Protein AF-A0A958F8Y8-F1 (afdb_monomer_lite)

Foldseek 3Di:
DDDDDPVCLLVVQVVVVVVCVVCVVVVHDDADAAFFALVSHDPVCPVVCDVRSLCYQQHDFFPFDQDPVQWTDSDDLCVPQDTHHDDPPDDPVVVRVVVCVSCVVQQQAALDPCRPVDPCSVVSSHSRGDSSSSVVVVVPDDDDDPPPPDDDDDDD

Structure (mmCIF, N/CA/C/O backbone):
data_AF-A0A958F8Y8-F1
#
_entry.id   AF-A0A958F8Y8-F1
#
loop_
_atom_site.group_PDB
_atom_site.id
_atom_site.type_symbol
_atom_site.label_atom_id
_atom_site.label_alt_id
_atom_site.label_comp_id
_atom_site.label_asym_id
_atom_site.label_entity_id
_atom_site.label_seq_id
_atom_site.pdbx_PDB_ins_code
_atom_site.Cartn_x
_atom_site.Cartn_y
_atom_site.Cartn_z
_atom_site.occupancy
_atom_site.B_iso_or_equiv
_atom_site.auth_seq_id
_atom_site.auth_comp_id
_atom_site.auth_asym_id
_atom_site.auth_atom_id
_atom_site.pdbx_PDB_model_num
ATOM 1 N N . ASN A 1 1 ? -9.339 -15.096 3.221 1.00 60.09 1 ASN A N 1
ATOM 2 C CA . ASN A 1 1 ? -8.669 -14.327 2.153 1.00 60.09 1 ASN A CA 1
ATOM 3 C C . ASN A 1 1 ? -7.467 -15.074 1.639 1.00 60.09 1 ASN A C 1
ATOM 5 O O . ASN A 1 1 ? -6.520 -15.266 2.391 1.00 60.09 1 ASN A O 1
ATOM 9 N N . VAL A 1 2 ? -7.531 -15.510 0.382 1.00 77.31 2 VAL A N 1
ATOM 10 C CA . VAL A 1 2 ? -6.348 -15.934 -0.373 1.00 77.31 2 VAL A CA 1
ATOM 11 C C . VAL A 1 2 ? -5.771 -14.670 -1.000 1.00 77.31 2 VAL A C 1
ATOM 13 O O . VAL A 1 2 ? -6.504 -13.918 -1.634 1.00 77.31 2 VAL A O 1
ATOM 16 N N . PHE A 1 3 ? -4.493 -14.398 -0.769 1.00 85.62 3 PHE A N 1
ATOM 17 C CA . PHE A 1 3 ? -3.817 -13.202 -1.267 1.00 85.62 3 PHE A CA 1
ATOM 18 C C . PHE A 1 3 ? -2.424 -13.554 -1.784 1.00 85.62 3 PHE A C 1
ATOM 20 O O . PHE A 1 3 ? -1.812 -14.537 -1.358 1.00 85.62 3 PHE A O 1
ATOM 27 N N . LEU A 1 4 ? -1.911 -12.731 -2.696 1.00 90.12 4 LEU A N 1
ATOM 28 C CA . LEU A 1 4 ? -0.574 -12.894 -3.250 1.00 90.12 4 LEU A CA 1
ATOM 29 C C . LEU A 1 4 ? 0.483 -12.583 -2.186 1.00 90.12 4 LEU A C 1
ATOM 31 O O . LEU A 1 4 ? 0.568 -11.463 -1.693 1.00 90.12 4 LEU A O 1
ATOM 35 N N . HIS A 1 5 ? 1.324 -13.558 -1.847 1.00 91.88 5 HIS A N 1
ATOM 36 C CA . HIS A 1 5 ? 2.416 -13.324 -0.905 1.00 91.88 5 HIS A CA 1
ATOM 37 C C . HIS A 1 5 ? 3.462 -12.345 -1.493 1.00 91.88 5 HIS A C 1
ATOM 39 O O . HIS A 1 5 ? 3.867 -12.541 -2.643 1.00 91.88 5 HIS A O 1
ATOM 45 N N . PRO A 1 6 ? 4.012 -11.383 -0.715 1.00 93.25 6 PRO A N 1
ATOM 46 C CA . PRO A 1 6 ? 4.979 -10.381 -1.191 1.00 93.25 6 PRO A CA 1
ATOM 47 C C . PRO A 1 6 ? 6.224 -10.932 -1.894 1.00 93.25 6 PRO A C 1
ATOM 49 O O . PRO A 1 6 ? 6.847 -10.240 -2.695 1.00 93.25 6 PRO A O 1
ATOM 52 N N . LYS A 1 7 ? 6.584 -12.192 -1.621 1.00 93.94 7 LYS A N 1
ATOM 53 C CA . LYS A 1 7 ? 7.697 -12.896 -2.287 1.00 93.94 7 LYS A CA 1
ATOM 54 C C . LYS A 1 7 ? 7.501 -13.053 -3.800 1.00 93.94 7 LYS A C 1
ATOM 56 O O . LYS A 1 7 ? 8.480 -13.183 -4.520 1.00 93.94 7 LYS A O 1
ATOM 61 N N . PHE A 1 8 ? 6.255 -13.028 -4.269 1.00 96.06 8 PHE A N 1
ATOM 62 C CA . PHE A 1 8 ? 5.906 -13.176 -5.681 1.00 96.06 8 PHE A CA 1
ATOM 63 C C . PHE A 1 8 ? 5.707 -11.835 -6.396 1.00 96.06 8 PHE A C 1
ATOM 65 O O . PHE A 1 8 ? 5.438 -11.819 -7.591 1.00 96.06 8 PHE A O 1
ATOM 72 N N . TYR A 1 9 ? 5.840 -10.701 -5.700 1.00 95.69 9 TYR A N 1
ATOM 73 C CA . TYR A 1 9 ? 5.552 -9.388 -6.285 1.00 95.69 9 TYR A CA 1
ATOM 74 C C . TYR A 1 9 ? 6.425 -9.080 -7.501 1.00 95.69 9 TYR A C 1
ATOM 76 O O . TYR A 1 9 ? 5.905 -8.556 -8.474 1.00 95.69 9 TYR A O 1
ATOM 84 N N . LYS A 1 10 ? 7.709 -9.462 -7.490 1.00 95.50 10 LYS A N 1
ATOM 85 C CA . LYS A 1 10 ? 8.600 -9.275 -8.648 1.00 95.50 10 LYS A CA 1
ATOM 86 C C . LYS A 1 10 ? 8.153 -10.069 -9.876 1.00 95.50 10 LYS A C 1
ATOM 88 O O . LYS A 1 10 ? 8.126 -9.538 -10.979 1.00 95.50 10 LYS A O 1
ATOM 93 N N . GLU A 1 11 ? 7.769 -11.330 -9.683 1.00 97.12 11 GLU A N 1
ATOM 94 C CA . GLU A 1 11 ? 7.243 -12.170 -10.767 1.00 97.12 11 GLU A CA 1
ATOM 95 C C . GLU A 1 11 ? 5.943 -11.583 -11.330 1.00 97.12 11 GLU A C 1
ATOM 97 O O . GLU A 1 11 ? 5.734 -11.533 -12.540 1.00 97.12 11 GLU A O 1
ATOM 102 N N . ILE A 1 12 ? 5.076 -11.097 -10.444 1.00 96.12 12 ILE A N 1
ATOM 103 C CA . ILE A 1 12 ? 3.801 -10.498 -10.827 1.00 96.12 12 ILE A CA 1
ATOM 104 C C . ILE A 1 12 ? 3.998 -9.134 -11.489 1.00 96.12 12 ILE A C 1
ATOM 106 O O . ILE A 1 12 ? 3.291 -8.844 -12.445 1.00 96.12 12 ILE A O 1
ATOM 110 N N . GLY A 1 13 ? 4.991 -8.343 -11.079 1.00 95.56 13 GLY A N 1
ATOM 111 C CA . GLY A 1 13 ? 5.377 -7.107 -11.759 1.00 95.56 13 GLY A CA 1
ATOM 112 C C . GLY A 1 13 ? 5.713 -7.343 -13.232 1.00 95.56 13 GLY A C 1
ATOM 113 O O . GLY A 1 13 ? 5.217 -6.619 -14.086 1.00 95.56 13 GLY A O 1
ATOM 114 N N . LEU A 1 14 ? 6.452 -8.411 -13.555 1.00 96.75 14 LEU A N 1
ATOM 115 C CA . LEU A 1 14 ? 6.736 -8.788 -14.948 1.00 96.75 14 LEU A CA 1
ATOM 116 C C . LEU A 1 14 ? 5.466 -9.165 -15.725 1.00 96.75 14 LEU A C 1
ATOM 118 O O . LEU A 1 14 ? 5.299 -8.762 -16.872 1.00 96.75 14 LEU A O 1
ATOM 122 N N . LYS A 1 15 ? 4.545 -9.905 -15.097 1.00 97.19 15 LYS A N 1
ATOM 123 C CA . LYS A 1 15 ? 3.255 -10.266 -15.711 1.00 97.19 15 LYS A CA 1
ATOM 124 C C . LYS A 1 15 ? 2.349 -9.049 -15.919 1.00 97.19 15 LYS A C 1
ATOM 126 O O . LYS A 1 15 ? 1.620 -8.997 -16.902 1.00 97.19 15 LYS A O 1
ATOM 131 N N . ILE A 1 16 ? 2.401 -8.072 -15.015 1.00 95.88 16 ILE A N 1
ATOM 132 C CA . ILE A 1 16 ? 1.683 -6.800 -15.155 1.00 95.88 16 ILE A CA 1
ATOM 133 C C . ILE A 1 16 ? 2.253 -5.989 -16.321 1.00 95.88 16 ILE A C 1
ATOM 135 O O . ILE A 1 16 ? 1.476 -5.382 -17.045 1.00 95.88 16 ILE A O 1
ATOM 139 N N . LEU A 1 17 ? 3.571 -6.000 -16.543 1.00 95.50 17 LEU A N 1
ATOM 140 C CA . LEU A 1 17 ? 4.174 -5.337 -17.706 1.00 95.50 17 LEU A CA 1
ATOM 141 C C . LEU A 1 17 ? 3.742 -5.981 -19.028 1.00 95.50 17 LEU A C 1
ATOM 143 O O . LEU A 1 17 ? 3.337 -5.277 -19.944 1.00 95.50 17 LEU A O 1
ATOM 147 N N . ASP A 1 18 ? 3.727 -7.313 -19.105 1.00 96.50 18 ASP A N 1
ATOM 148 C CA . ASP A 1 18 ? 3.182 -8.017 -20.275 1.00 96.50 18 ASP A CA 1
ATOM 149 C C . ASP A 1 18 ? 1.694 -7.678 -20.503 1.00 96.50 18 ASP A C 1
ATOM 151 O O . ASP A 1 18 ? 1.261 -7.445 -21.634 1.00 96.50 18 ASP A O 1
ATOM 155 N N . LEU A 1 19 ? 0.906 -7.578 -19.426 1.00 96.50 19 LEU A N 1
ATOM 156 C CA . LEU A 1 19 ? -0.479 -7.115 -19.509 1.00 96.50 19 LEU A CA 1
ATOM 157 C C . LEU A 1 19 ? -0.572 -5.663 -19.996 1.00 96.50 19 LEU A C 1
ATOM 159 O O . LEU A 1 19 ? -1.433 -5.364 -20.817 1.00 96.50 19 LEU A O 1
ATOM 163 N N . LEU A 1 20 ? 0.303 -4.775 -19.522 1.00 95.06 20 LEU A N 1
ATOM 164 C CA . LEU A 1 20 ? 0.353 -3.373 -19.931 1.00 95.06 20 LEU A CA 1
ATOM 165 C C . LEU A 1 20 ? 0.624 -3.238 -21.432 1.00 95.06 20 LEU A C 1
ATOM 167 O O . LEU A 1 20 ? -0.066 -2.473 -22.103 1.00 95.06 20 LEU A O 1
ATOM 171 N N . HIS A 1 21 ? 1.563 -4.017 -21.978 1.00 94.94 21 HIS A N 1
ATOM 172 C CA . HIS A 1 21 ? 1.839 -4.046 -23.421 1.00 94.94 21 HIS A CA 1
ATOM 173 C C . HIS A 1 21 ? 0.613 -4.475 -24.223 1.00 94.94 21 HIS A C 1
ATOM 175 O O . HIS A 1 21 ? 0.251 -3.828 -25.206 1.00 94.94 21 HIS A O 1
ATOM 181 N N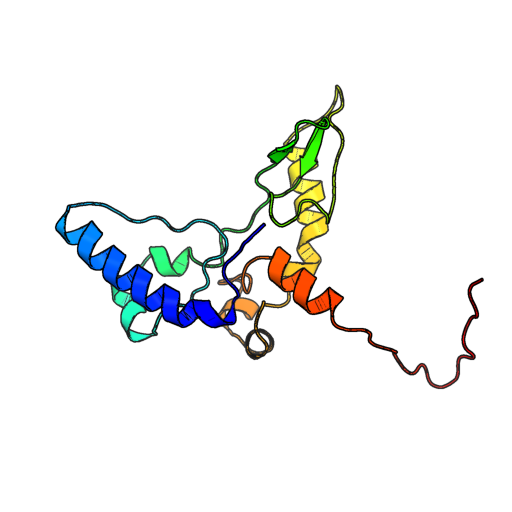 . LYS A 1 22 ? -0.060 -5.540 -23.778 1.00 97.62 22 LYS A N 1
ATOM 182 C CA . LYS A 1 22 ? -1.278 -6.051 -24.421 1.00 97.62 22 LYS A CA 1
ATOM 183 C C . LYS A 1 22 ? -2.435 -5.059 -24.339 1.00 97.62 22 LYS A C 1
ATOM 185 O O . LYS A 1 22 ? -3.145 -4.888 -25.322 1.00 97.62 22 LYS A O 1
ATOM 190 N N . ALA A 1 23 ? -2.612 -4.403 -23.195 1.00 96.69 23 ALA A N 1
ATOM 191 C CA . ALA A 1 23 ? -3.656 -3.407 -22.985 1.00 96.69 23 ALA A CA 1
ATOM 192 C C . ALA A 1 23 ? -3.444 -2.187 -23.894 1.00 96.69 23 ALA A C 1
ATOM 194 O O . ALA A 1 23 ? -4.359 -1.791 -24.609 1.00 96.69 23 ALA A O 1
ATOM 195 N N . ARG A 1 24 ? -2.213 -1.668 -23.970 1.00 94.56 24 ARG A N 1
ATOM 196 C CA . ARG A 1 24 ? -1.865 -0.538 -24.847 1.00 94.56 24 ARG A CA 1
ATOM 197 C C . ARG A 1 24 ? -2.069 -0.840 -26.327 1.00 94.56 24 ARG A C 1
ATOM 199 O O . ARG A 1 24 ? -2.555 0.017 -27.054 1.00 94.56 24 ARG A O 1
ATOM 206 N N . ALA A 1 25 ? -1.762 -2.060 -26.773 1.00 97.06 25 ALA A N 1
ATOM 207 C CA . ALA A 1 25 ? -2.036 -2.489 -28.148 1.00 97.06 25 ALA A CA 1
ATOM 208 C C . ALA A 1 25 ? -3.539 -2.489 -28.499 1.00 97.06 25 ALA A C 1
ATOM 210 O O . ALA A 1 25 ? -3.896 -2.532 -29.675 1.00 97.06 25 ALA A O 1
ATOM 211 N N . LEU A 1 26 ? -4.406 -2.448 -27.485 1.00 97.88 26 LEU A N 1
ATOM 212 C CA . LEU A 1 26 ? -5.861 -2.401 -27.594 1.00 97.88 26 LEU A CA 1
ATOM 213 C C . LEU A 1 26 ? -6.447 -1.039 -27.186 1.00 97.88 26 LEU A C 1
ATOM 215 O O . LEU A 1 26 ? -7.662 -0.947 -27.038 1.00 97.88 26 LEU A O 1
ATOM 219 N N . ASP A 1 27 ? -5.611 -0.013 -26.996 1.00 96.94 27 ASP A N 1
ATOM 220 C CA . ASP A 1 27 ? -6.023 1.316 -26.514 1.00 96.94 27 ASP A CA 1
ATOM 221 C C . ASP A 1 27 ? -6.730 1.272 -25.139 1.00 96.94 27 ASP A C 1
ATOM 223 O O . ASP A 1 27 ? -7.680 2.000 -24.860 1.00 96.94 27 ASP A O 1
ATOM 227 N N . ILE A 1 28 ? -6.280 0.361 -24.267 1.00 95.81 28 ILE A N 1
ATOM 228 C CA . ILE A 1 28 ? -6.765 0.204 -22.891 1.00 95.81 28 ILE A CA 1
ATOM 229 C C . ILE A 1 28 ? -5.707 0.730 -21.920 1.00 95.81 28 ILE A C 1
ATOM 231 O O . ILE A 1 28 ? -4.564 0.262 -21.903 1.00 95.81 28 ILE A O 1
ATOM 235 N N . GLU A 1 29 ? -6.112 1.651 -21.048 1.00 91.19 29 GLU A N 1
ATOM 236 C CA . GLU A 1 29 ? -5.281 2.151 -19.955 1.00 91.19 29 GLU A CA 1
ATOM 237 C C . GLU A 1 29 ? -5.418 1.291 -18.694 1.00 91.19 29 GLU A C 1
ATOM 239 O O . GLU A 1 29 ? -6.510 0.859 -18.315 1.00 91.19 29 GLU A O 1
ATOM 244 N N . LEU A 1 30 ? -4.293 1.064 -18.012 1.00 90.69 30 LEU A N 1
ATOM 245 C CA . LEU A 1 30 ? -4.269 0.401 -16.712 1.00 90.69 30 LEU A CA 1
ATOM 246 C C . LEU A 1 30 ? -4.153 1.435 -15.593 1.00 90.69 30 LEU A C 1
ATOM 248 O O . LEU A 1 30 ? -3.368 2.373 -15.669 1.00 90.69 30 LEU A O 1
ATOM 252 N N . GLY A 1 31 ? -4.906 1.217 -14.518 1.00 87.06 31 G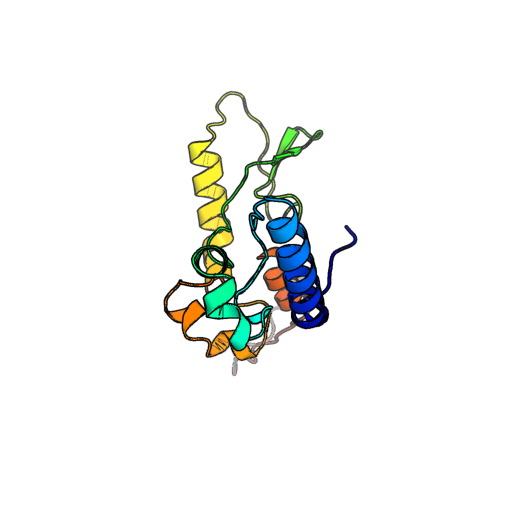LY A N 1
ATOM 253 C CA . GLY A 1 31 ? -4.774 1.954 -13.267 1.00 87.06 31 GLY A CA 1
ATOM 254 C C . GLY A 1 31 ? -4.325 1.028 -12.144 1.00 87.06 31 GLY A C 1
ATOM 255 O O . GLY A 1 31 ? -4.757 -0.124 -12.071 1.00 87.06 31 GLY A O 1
ATOM 256 N N . PHE A 1 32 ? -3.475 1.533 -11.251 1.00 87.38 32 PHE A N 1
ATOM 257 C CA . PHE A 1 32 ? -3.089 0.816 -10.039 1.00 87.38 32 PHE A CA 1
ATOM 258 C C . PHE A 1 32 ? -3.851 1.341 -8.827 1.00 87.38 32 PHE A C 1
ATOM 260 O O . PHE A 1 32 ? -3.864 2.542 -8.552 1.00 87.38 32 PHE A O 1
ATOM 267 N N . ASP A 1 33 ? -4.458 0.410 -8.099 1.00 85.62 33 ASP A N 1
ATOM 268 C CA . ASP A 1 33 ? -5.045 0.645 -6.783 1.00 85.62 33 ASP A CA 1
ATOM 269 C C . ASP A 1 33 ? -3.958 0.560 -5.685 1.00 85.62 33 ASP A C 1
ATOM 271 O O . ASP A 1 33 ? -2.754 0.528 -5.955 1.00 85.62 33 ASP A O 1
ATOM 275 N N . CYS A 1 34 ? -4.347 0.537 -4.416 1.00 85.19 34 CYS A N 1
ATOM 276 C CA . CYS A 1 34 ? -3.448 0.325 -3.296 1.00 85.19 34 CYS A CA 1
ATOM 277 C C . CYS A 1 34 ? -2.799 -1.072 -3.302 1.00 85.19 34 CYS A C 1
ATOM 279 O O . CYS A 1 34 ? -3.319 -2.057 -3.821 1.00 85.19 34 CYS A O 1
ATOM 281 N N . GLY A 1 35 ? -1.618 -1.170 -2.684 1.00 85.62 35 GLY A N 1
ATOM 282 C CA . GLY A 1 35 ? -0.918 -2.442 -2.465 1.00 85.62 35 GLY A CA 1
ATOM 283 C C . GLY A 1 35 ? 0.168 -2.781 -3.489 1.00 85.62 35 GLY A C 1
ATOM 284 O O . GLY A 1 35 ? 1.040 -3.592 -3.163 1.00 85.62 35 GLY A O 1
ATOM 285 N N . PHE A 1 36 ? 0.181 -2.120 -4.650 1.00 91.56 36 PHE A N 1
ATOM 286 C CA . PHE A 1 36 ? 1.330 -2.116 -5.561 1.00 91.56 36 PHE A CA 1
ATOM 287 C C . PHE A 1 36 ? 2.469 -1.285 -4.961 1.00 91.56 36 PHE A C 1
ATOM 289 O O . PHE A 1 36 ? 2.225 -0.299 -4.264 1.00 91.56 36 PHE A O 1
ATOM 296 N N . VAL A 1 37 ? 3.714 -1.685 -5.213 1.00 93.50 37 VAL A N 1
ATOM 297 C CA . VAL A 1 37 ? 4.918 -1.005 -4.709 1.00 93.50 37 VAL A CA 1
ATOM 298 C C . VAL A 1 37 ? 5.921 -0.818 -5.843 1.00 93.50 37 VAL A C 1
ATOM 300 O O . VAL A 1 37 ? 6.069 -1.742 -6.639 1.00 93.50 37 VAL A O 1
ATOM 303 N N . PRO A 1 38 ? 6.679 0.292 -5.899 1.00 93.94 38 PRO A N 1
ATOM 304 C CA . PRO A 1 38 ? 7.608 0.540 -7.002 1.00 93.94 38 PRO A CA 1
ATOM 305 C C . PRO A 1 38 ? 8.609 -0.602 -7.225 1.00 93.94 38 PRO A C 1
ATOM 307 O O . PRO A 1 38 ? 8.842 -1.033 -8.349 1.00 93.94 38 PRO A O 1
ATOM 310 N N . CYS A 1 39 ? 9.134 -1.174 -6.136 1.00 94.44 39 CYS A N 1
ATOM 311 C CA . CYS A 1 39 ? 10.133 -2.244 -6.179 1.00 94.44 39 CYS A CA 1
ATOM 312 C C . CYS A 1 39 ? 9.604 -3.615 -6.649 1.00 94.44 39 CYS A C 1
ATOM 314 O O . CYS A 1 39 ? 10.376 -4.579 -6.689 1.00 94.44 39 CYS A O 1
ATOM 316 N N . MET A 1 40 ? 8.313 -3.733 -6.989 1.00 95.69 40 MET A N 1
ATOM 317 C CA . MET A 1 40 ? 7.791 -4.925 -7.663 1.00 95.69 40 MET A CA 1
ATOM 318 C C . MET A 1 40 ? 8.117 -4.941 -9.158 1.00 95.69 40 MET A C 1
ATOM 320 O O . MET A 1 40 ? 8.123 -6.012 -9.759 1.00 95.69 40 MET A O 1
ATOM 324 N N . PHE A 1 41 ? 8.400 -3.779 -9.747 1.00 95.62 41 PHE A N 1
ATOM 325 C CA . PHE A 1 41 ? 8.743 -3.647 -11.155 1.00 95.62 41 PHE A CA 1
ATOM 326 C C . PHE A 1 41 ? 10.268 -3.620 -11.342 1.00 95.62 41 PHE A C 1
ATOM 328 O O . PHE A 1 41 ? 10.989 -3.136 -10.464 1.00 95.62 41 PHE A O 1
ATOM 335 N N . PRO A 1 42 ? 10.789 -4.155 -12.460 1.00 93.75 42 PRO A N 1
ATOM 336 C CA . PRO A 1 42 ? 12.181 -3.951 -12.834 1.00 93.75 42 PRO A CA 1
ATOM 337 C C . PRO A 1 42 ? 12.448 -2.465 -13.102 1.00 93.75 42 PRO A C 1
ATOM 339 O O . PRO A 1 42 ? 11.604 -1.766 -13.654 1.00 93.75 42 PRO A O 1
ATOM 342 N N . GLU A 1 43 ? 13.648 -1.999 -12.765 1.00 91.75 43 GLU A N 1
ATOM 343 C CA . GLU A 1 43 ? 14.053 -0.596 -12.943 1.00 91.75 43 GLU A CA 1
ATOM 344 C C . GLU A 1 43 ? 13.934 -0.126 -14.400 1.00 91.75 43 GLU A C 1
ATOM 346 O O . GLU A 1 43 ? 13.463 0.977 -14.661 1.00 91.75 43 GLU A O 1
ATOM 351 N N . ALA A 1 44 ? 14.247 -1.007 -15.355 1.00 92.38 44 ALA A N 1
ATOM 352 C CA . ALA A 1 44 ? 14.118 -0.738 -16.787 1.00 92.38 44 ALA A CA 1
ATOM 353 C C . ALA A 1 44 ? 12.680 -0.412 -17.241 1.00 92.38 44 ALA A C 1
ATOM 355 O O . ALA A 1 44 ? 12.501 0.143 -18.319 1.00 92.38 44 ALA A O 1
ATOM 356 N N . ALA A 1 45 ? 11.659 -0.735 -16.441 1.00 92.69 45 ALA A N 1
ATOM 357 C CA . ALA A 1 45 ? 10.267 -0.414 -16.749 1.00 92.69 45 ALA A CA 1
ATOM 358 C C . ALA A 1 45 ? 9.817 0.956 -16.214 1.00 92.69 45 ALA A C 1
ATOM 360 O O . ALA A 1 45 ? 8.659 1.325 -16.396 1.00 92.69 45 ALA A O 1
ATOM 361 N N . ALA A 1 46 ? 10.690 1.715 -15.541 1.00 90.19 46 ALA A N 1
ATOM 362 C CA . ALA A 1 46 ? 10.307 2.980 -14.920 1.00 90.19 46 ALA A CA 1
ATOM 363 C C . ALA A 1 46 ? 9.821 4.026 -15.932 1.00 90.19 46 ALA A C 1
ATOM 365 O O . ALA A 1 46 ? 8.795 4.663 -15.700 1.00 90.19 46 ALA A O 1
ATOM 366 N N . GLU A 1 47 ? 10.520 4.161 -17.061 1.00 89.94 47 GLU A N 1
ATOM 367 C CA . GLU A 1 47 ? 10.129 5.072 -18.144 1.00 89.94 47 GLU A CA 1
ATOM 368 C C . GLU A 1 47 ? 8.777 4.671 -18.739 1.00 89.94 47 GLU A C 1
ATOM 370 O O . GLU A 1 47 ? 7.891 5.504 -18.909 1.00 89.94 47 GLU A O 1
ATOM 375 N N . GLU A 1 48 ? 8.588 3.373 -18.975 1.00 90.88 48 GLU A N 1
ATOM 376 C CA . GLU A 1 48 ? 7.355 2.848 -19.542 1.00 90.88 48 GLU A CA 1
ATOM 377 C C . GLU A 1 48 ? 6.142 3.062 -18.617 1.00 90.88 48 GLU A C 1
ATOM 379 O O . GLU A 1 48 ? 5.039 3.369 -19.084 1.00 90.88 48 GLU A O 1
ATOM 384 N N . LEU A 1 49 ? 6.326 2.851 -17.313 1.00 90.69 49 LEU A N 1
ATOM 385 C CA . LEU A 1 49 ? 5.266 2.990 -16.319 1.00 90.69 49 LEU A CA 1
ATOM 386 C C . LEU A 1 49 ? 4.948 4.459 -16.010 1.00 90.69 49 LEU A C 1
ATOM 388 O O . LEU A 1 49 ? 3.815 4.755 -15.629 1.00 90.69 49 LEU A O 1
ATOM 392 N N . GLY A 1 50 ? 5.917 5.367 -16.163 1.00 89.56 50 GLY A N 1
ATOM 393 C CA . GLY A 1 50 ? 5.731 6.811 -16.022 1.00 89.56 50 GLY A CA 1
ATOM 394 C C . GLY A 1 50 ? 4.986 7.207 -14.742 1.00 89.56 50 GLY A C 1
ATOM 395 O O . GLY A 1 50 ? 5.352 6.814 -13.631 1.00 89.56 50 GLY A O 1
ATOM 396 N N . GLU A 1 51 ? 3.903 7.970 -14.895 1.00 85.94 51 GLU A N 1
ATOM 397 C CA . GLU A 1 51 ? 3.062 8.436 -13.783 1.00 85.94 51 GLU A CA 1
ATOM 398 C C . GLU A 1 51 ? 2.411 7.296 -12.986 1.00 85.94 51 GLU A C 1
ATOM 400 O O . GLU A 1 51 ? 2.205 7.430 -11.776 1.00 85.94 51 GLU A O 1
ATOM 405 N N . MET A 1 52 ? 2.129 6.146 -13.613 1.00 86.56 52 MET A N 1
ATOM 406 C CA . MET A 1 52 ? 1.558 5.004 -12.892 1.00 86.56 52 MET A CA 1
ATOM 407 C C . MET A 1 52 ? 2.512 4.531 -11.798 1.00 86.56 52 MET A C 1
ATOM 409 O O . MET A 1 52 ? 2.066 4.246 -10.688 1.00 86.56 52 MET A O 1
ATOM 413 N N . LEU A 1 53 ? 3.823 4.501 -12.080 1.00 88.56 53 LEU A N 1
ATOM 414 C CA . LEU A 1 53 ? 4.835 4.112 -11.098 1.00 88.56 53 LEU A CA 1
ATOM 415 C C . LEU A 1 53 ? 4.867 5.080 -9.911 1.00 88.56 53 LEU A C 1
ATOM 417 O O . LEU A 1 53 ? 4.942 4.627 -8.771 1.00 88.56 53 LEU A O 1
ATOM 421 N N . GLN A 1 54 ? 4.746 6.387 -10.160 1.00 83.38 54 GLN A N 1
ATOM 422 C CA . GLN A 1 54 ? 4.740 7.419 -9.112 1.00 83.38 54 GLN A CA 1
ATOM 423 C C . GLN A 1 54 ? 3.539 7.288 -8.162 1.00 83.38 54 GLN A C 1
ATOM 425 O O . GLN A 1 54 ? 3.624 7.618 -6.978 1.00 83.38 54 GLN A O 1
ATOM 430 N N . ARG A 1 55 ? 2.415 6.771 -8.669 1.00 82.81 55 ARG A N 1
ATOM 431 C CA . ARG A 1 55 ? 1.211 6.495 -7.874 1.00 82.81 55 ARG A CA 1
ATOM 432 C C . ARG A 1 55 ? 1.271 5.158 -7.131 1.00 82.81 55 ARG A C 1
ATOM 434 O O . ARG A 1 55 ? 0.500 4.947 -6.193 1.00 82.81 55 ARG A O 1
ATOM 441 N N . THR A 1 56 ? 2.178 4.250 -7.504 1.00 86.81 56 THR A N 1
ATOM 442 C CA . THR A 1 56 ? 2.340 2.995 -6.758 1.00 86.81 56 THR A CA 1
ATOM 443 C C . THR A 1 56 ? 2.923 3.250 -5.376 1.00 86.81 56 THR A C 1
ATOM 445 O O . THR A 1 56 ? 3.855 4.025 -5.188 1.00 86.81 56 THR A O 1
ATOM 448 N N . GLY A 1 57 ? 2.369 2.576 -4.373 1.00 82.88 57 GLY A N 1
ATOM 449 C CA . GLY A 1 57 ? 2.818 2.702 -2.993 1.00 82.88 57 GLY A CA 1
ATOM 450 C C . GLY A 1 57 ? 2.387 3.989 -2.286 1.00 82.88 57 GLY A C 1
ATOM 451 O O . GLY A 1 57 ? 2.624 4.085 -1.091 1.00 82.88 57 GLY A O 1
ATOM 452 N N . SER A 1 58 ? 1.731 4.955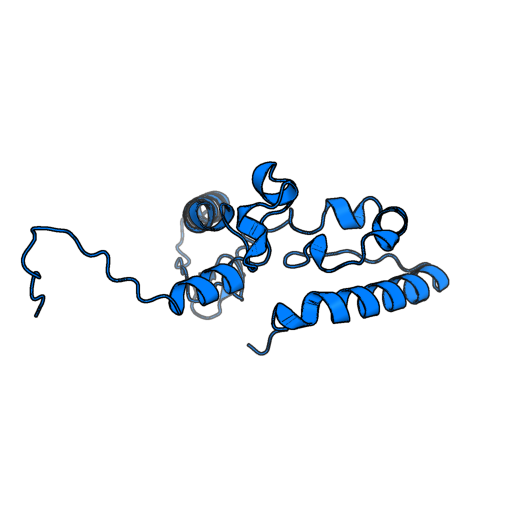 -2.929 1.00 80.25 58 SER A N 1
ATOM 453 C CA . SER A 1 58 ? 1.326 6.219 -2.280 1.00 80.25 58 SER A CA 1
ATOM 454 C C . SER A 1 58 ? -0.181 6.333 -2.007 1.00 80.25 58 SER A C 1
ATOM 456 O O . SER A 1 58 ? -0.598 7.153 -1.196 1.00 80.25 58 SER A O 1
ATOM 458 N N . CYS A 1 59 ? -1.009 5.458 -2.580 1.00 80.06 59 CYS A N 1
ATOM 459 C CA . CYS A 1 59 ? -2.476 5.546 -2.525 1.00 80.06 59 CYS A CA 1
ATOM 460 C C . CYS A 1 59 ? -3.161 4.794 -1.361 1.00 80.06 59 CYS A C 1
ATOM 462 O O . CYS A 1 59 ? -4.370 4.598 -1.388 1.00 80.06 59 CYS A O 1
ATOM 464 N N . CYS A 1 60 ? -2.441 4.341 -0.327 1.00 86.62 60 CYS A N 1
ATOM 465 C CA . CYS A 1 60 ? -3.093 3.648 0.797 1.00 86.62 60 CYS A CA 1
ATOM 466 C C . CYS A 1 60 ? -3.723 4.639 1.783 1.00 86.62 60 CYS A C 1
ATOM 468 O O . CYS A 1 60 ? -3.023 5.213 2.623 1.00 86.62 60 CYS A O 1
ATOM 470 N N . HIS A 1 61 ? -5.047 4.734 1.735 1.00 88.31 61 HIS A N 1
ATOM 471 C CA . HIS A 1 61 ? -5.889 5.473 2.672 1.00 88.31 61 HIS A CA 1
ATOM 472 C C . HIS A 1 61 ? -7.092 4.607 3.097 1.00 88.31 61 HIS A C 1
ATOM 474 O O . HIS A 1 61 ? -7.371 3.594 2.448 1.00 88.31 61 HIS A O 1
ATOM 480 N N . PRO A 1 62 ? -7.801 4.946 4.187 1.00 92.69 62 PRO A N 1
ATOM 481 C CA . PRO A 1 62 ? -9.059 4.293 4.523 1.00 92.69 62 PRO A CA 1
ATOM 482 C C . PRO A 1 62 ? -10.092 4.469 3.401 1.00 92.69 62 PRO A C 1
ATOM 484 O O . PRO A 1 62 ? -10.226 5.556 2.843 1.00 92.69 62 PRO A O 1
ATOM 487 N N . ILE A 1 63 ? -10.805 3.392 3.071 1.00 91.44 63 ILE A N 1
ATOM 488 C CA . ILE A 1 63 ? -11.903 3.365 2.089 1.00 91.44 63 ILE A CA 1
ATOM 489 C C . ILE A 1 63 ? -13.274 3.425 2.786 1.00 91.44 63 ILE A C 1
ATOM 491 O O . ILE A 1 63 ? -14.233 3.913 2.199 1.00 91.44 63 ILE A O 1
ATOM 495 N N . LEU A 1 64 ? -13.340 3.020 4.064 1.00 94.81 64 LEU A N 1
ATOM 496 C CA . LEU A 1 64 ? -14.558 2.900 4.883 1.00 94.81 64 LEU A CA 1
ATOM 497 C C . LEU A 1 64 ? -15.537 1.832 4.371 1.00 94.81 64 LEU A C 1
ATOM 499 O O . LEU A 1 64 ? -16.679 2.130 4.023 1.00 94.81 64 LEU A O 1
ATOM 503 N N . ASP A 1 65 ? -15.121 0.566 4.386 1.00 95.69 65 ASP A N 1
ATOM 504 C CA . ASP A 1 65 ? -16.037 -0.532 4.066 1.00 95.69 65 ASP A CA 1
ATOM 505 C C . ASP A 1 65 ? -17.029 -0.733 5.227 1.00 95.69 65 ASP A C 1
ATOM 507 O O . ASP A 1 65 ? -16.616 -1.009 6.357 1.00 95.69 65 ASP A O 1
ATOM 511 N N . LEU A 1 66 ? -18.335 -0.633 4.954 1.00 96.69 66 LEU A N 1
ATOM 512 C CA . LEU A 1 66 ? -19.396 -1.014 5.892 1.00 96.69 66 LEU A CA 1
ATOM 513 C C . LEU A 1 66 ? -19.732 -2.498 5.721 1.00 96.69 66 LEU A C 1
ATOM 515 O O . LEU A 1 66 ? -20.159 -2.939 4.653 1.00 96.69 66 LEU A O 1
ATOM 519 N N . LEU A 1 67 ? -19.555 -3.272 6.785 1.00 96.56 67 LEU A N 1
ATOM 520 C CA . LEU A 1 67 ? -19.829 -4.702 6.799 1.00 96.56 67 LEU A CA 1
ATOM 521 C C . LEU A 1 67 ? -21.300 -5.009 7.136 1.00 96.56 67 LEU A C 1
ATOM 523 O O . LEU A 1 67 ? -21.972 -4.200 7.779 1.00 96.56 67 LEU A O 1
ATOM 527 N N . PRO A 1 68 ? -21.802 -6.216 6.801 1.00 96.88 68 PRO A N 1
ATOM 528 C CA . PRO A 1 68 ? -23.168 -6.634 7.140 1.00 96.88 68 PRO A CA 1
ATOM 529 C C . PRO A 1 68 ? -23.474 -6.702 8.644 1.00 96.88 68 PRO A C 1
ATOM 531 O O . PRO A 1 68 ? -24.639 -6.706 9.025 1.00 96.88 68 PRO A O 1
ATOM 534 N N . ASP A 1 69 ? -22.446 -6.766 9.498 1.00 96.50 69 ASP A N 1
ATOM 535 C CA . ASP A 1 69 ? -22.584 -6.730 10.962 1.00 96.50 69 ASP A CA 1
ATOM 536 C C . ASP A 1 69 ? -22.764 -5.298 11.511 1.00 96.50 69 ASP A C 1
ATOM 538 O O . ASP A 1 69 ? -22.805 -5.103 12.725 1.00 96.50 69 ASP A O 1
ATOM 542 N N . GLY A 1 70 ? -22.861 -4.300 10.625 1.00 96.88 70 GLY A N 1
ATOM 543 C CA . GLY A 1 70 ? -23.033 -2.897 10.981 1.00 96.88 70 GLY A CA 1
ATOM 544 C C . GLY A 1 70 ? -21.748 -2.206 11.428 1.00 96.88 70 GLY A C 1
ATOM 545 O O . GLY A 1 70 ? -21.832 -1.121 11.991 1.00 96.88 70 GLY A O 1
ATOM 546 N N . ASN A 1 71 ? -20.567 -2.793 11.208 1.00 97.81 71 ASN A N 1
ATOM 547 C CA . ASN A 1 71 ? -19.291 -2.153 11.531 1.00 97.81 71 ASN A CA 1
ATOM 548 C C . ASN A 1 71 ? -18.574 -1.629 10.285 1.00 97.81 71 ASN A C 1
ATOM 550 O O . ASN A 1 71 ? -18.492 -2.306 9.262 1.00 97.81 71 ASN A O 1
ATOM 554 N N . PHE A 1 72 ? -17.966 -0.455 10.416 1.00 98.12 72 PHE A N 1
ATOM 555 C CA . PHE A 1 72 ? -16.977 0.076 9.494 1.00 98.12 72 PHE A CA 1
ATOM 556 C C . PHE A 1 72 ? -15.600 -0.529 9.748 1.00 98.12 72 PHE A C 1
ATOM 558 O O . PHE A 1 72 ? -15.172 -0.697 10.895 1.00 98.12 72 PHE A O 1
ATOM 565 N N . ILE A 1 73 ? -14.875 -0.771 8.661 1.00 97.50 73 ILE A N 1
ATOM 566 C CA . ILE A 1 73 ? -13.448 -1.090 8.648 1.00 97.50 73 ILE A CA 1
ATOM 567 C C . ILE A 1 73 ? -12.720 -0.168 7.666 1.00 97.50 73 ILE A C 1
ATOM 569 O O . ILE A 1 73 ? -13.311 0.363 6.730 1.00 97.50 73 ILE A O 1
ATOM 573 N N . SER A 1 74 ? -11.409 0.003 7.849 1.00 95.69 74 SER A N 1
ATOM 574 C CA . SER A 1 74 ? -10.604 0.833 6.941 1.00 95.69 74 SER A CA 1
ATOM 575 C C . SER A 1 74 ? -10.538 0.249 5.524 1.00 95.69 74 SER A C 1
ATOM 577 O O . SER A 1 74 ? -10.749 0.975 4.557 1.00 95.69 74 SER A O 1
ATOM 579 N N . CYS A 1 75 ? -10.248 -1.049 5.414 1.00 93.81 75 CYS A N 1
ATOM 580 C CA . CYS A 1 75 ? -10.333 -1.837 4.185 1.00 93.81 75 CYS A CA 1
ATOM 581 C C . CYS A 1 75 ? -10.384 -3.332 4.533 1.00 93.81 75 CYS A C 1
ATOM 583 O O . CYS A 1 75 ? -9.924 -3.743 5.606 1.00 93.81 75 CYS A O 1
ATOM 585 N N . TYR A 1 76 ? -10.891 -4.169 3.628 1.00 92.56 76 TYR A N 1
ATOM 586 C CA . TYR A 1 76 ? -11.091 -5.604 3.882 1.00 92.56 76 TYR A CA 1
ATOM 587 C C . TYR A 1 76 ? -9.866 -6.379 4.425 1.00 92.56 76 TYR A C 1
ATOM 589 O O . TYR A 1 76 ? -10.019 -7.147 5.383 1.00 92.56 76 TYR A O 1
ATOM 597 N N . PRO A 1 77 ? -8.626 -6.182 3.922 1.00 91.75 77 PRO A N 1
ATOM 598 C CA . PRO A 1 77 ? -7.435 -6.818 4.500 1.00 91.75 77 PRO A CA 1
ATOM 599 C C . PRO A 1 77 ? -7.158 -6.453 5.969 1.00 91.75 77 PRO A C 1
ATOM 601 O O . PRO A 1 77 ? -6.440 -7.181 6.654 1.00 91.75 77 PRO A O 1
ATOM 604 N N . LEU A 1 78 ? -7.720 -5.344 6.457 1.00 92.50 78 LEU A N 1
ATOM 605 C CA . LEU A 1 78 ? -7.555 -4.823 7.814 1.00 92.50 78 LEU A CA 1
ATOM 606 C C . LEU A 1 78 ? -8.764 -5.092 8.723 1.00 92.50 78 LEU A C 1
ATOM 608 O O . LEU A 1 78 ? -8.812 -4.555 9.826 1.00 92.50 78 LEU A O 1
ATOM 612 N N . ASN A 1 79 ? -9.702 -5.955 8.319 1.00 93.00 79 ASN A N 1
ATOM 613 C CA . ASN A 1 79 ? -10.934 -6.263 9.064 1.00 93.00 79 ASN A CA 1
ATOM 614 C C . ASN A 1 79 ? -10.726 -6.619 10.556 1.00 93.00 79 ASN A C 1
ATOM 616 O O . ASN A 1 79 ? -11.601 -6.383 11.383 1.00 93.00 79 ASN A O 1
ATOM 620 N N . ASN A 1 80 ? -9.565 -7.173 10.915 1.00 90.12 80 ASN A N 1
ATOM 621 C CA . ASN A 1 80 ? -9.252 -7.570 12.293 1.00 90.12 80 ASN A CA 1
ATOM 622 C C . ASN A 1 80 ? -8.470 -6.508 13.091 1.00 90.12 80 ASN A C 1
ATOM 624 O O . ASN A 1 80 ? -8.083 -6.781 14.224 1.00 90.12 80 ASN A O 1
ATOM 628 N N . LEU A 1 81 ? -8.169 -5.339 12.512 1.00 92.31 81 LEU A N 1
ATOM 629 C CA . LEU A 1 81 ? -7.370 -4.299 13.171 1.00 92.31 81 LEU A CA 1
ATOM 630 C C . LEU A 1 81 ? -8.221 -3.367 14.040 1.00 92.31 81 LEU A C 1
ATOM 632 O O . LEU A 1 81 ? -7.856 -3.074 15.177 1.00 92.31 81 LEU A O 1
ATOM 636 N N . LEU A 1 82 ? -9.307 -2.847 13.473 1.00 95.00 82 LEU A N 1
ATOM 637 C CA . LEU A 1 82 ? -10.234 -1.928 14.122 1.00 95.00 82 LEU A CA 1
ATOM 638 C C . LEU A 1 82 ? -11.588 -2.037 13.420 1.00 95.00 82 LEU A C 1
ATOM 640 O O . LEU A 1 82 ? -11.643 -2.013 12.190 1.00 95.00 82 LEU A O 1
ATOM 644 N N . LYS A 1 83 ? -12.651 -2.132 14.215 1.00 97.06 83 LYS A N 1
ATOM 645 C CA . LYS A 1 83 ? -14.044 -2.084 13.779 1.00 97.06 83 LYS A CA 1
ATOM 646 C C . LYS A 1 83 ? -14.745 -0.964 14.534 1.00 97.06 83 LYS A C 1
ATOM 648 O O . LYS A 1 83 ? -14.591 -0.883 15.751 1.00 97.06 83 LYS A O 1
ATOM 653 N N . LEU A 1 84 ? -15.478 -0.120 13.819 1.00 97.06 84 LEU A N 1
ATOM 654 C CA . LEU A 1 84 ? -16.247 0.978 14.403 1.00 97.06 84 LEU A CA 1
ATOM 655 C C . LEU A 1 84 ? -17.732 0.759 14.091 1.00 97.06 84 LEU A C 1
ATOM 65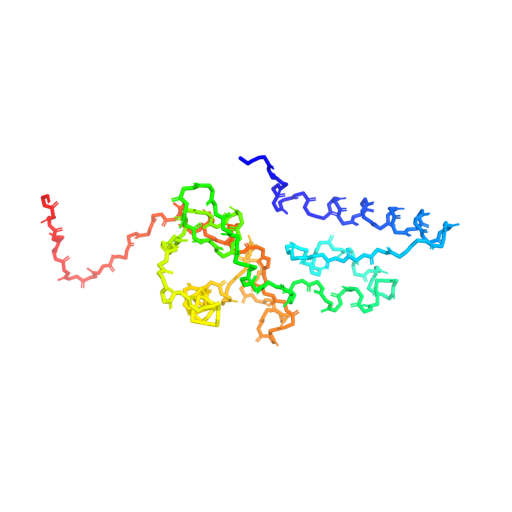7 O O . LEU A 1 84 ? -18.065 0.638 12.915 1.00 97.06 84 LEU A O 1
ATOM 661 N N . PRO A 1 85 ? -18.626 0.668 15.086 1.00 96.94 85 PRO A N 1
ATOM 662 C CA . PRO A 1 85 ? -20.040 0.414 14.831 1.00 96.94 85 PRO A CA 1
ATOM 663 C C . PRO A 1 85 ? -20.702 1.614 14.144 1.00 96.94 85 PRO A C 1
ATOM 665 O O . PRO A 1 85 ? -20.376 2.762 14.437 1.00 96.94 85 PRO A O 1
ATOM 668 N N . LEU A 1 86 ? -21.670 1.349 13.271 1.00 97.12 86 LEU A N 1
ATOM 669 C CA . LEU A 1 86 ? -22.569 2.361 12.733 1.00 97.12 86 LEU A CA 1
ATOM 670 C C . LEU A 1 86 ? -23.503 2.863 13.842 1.00 97.12 86 LEU A C 1
ATOM 672 O O . LEU A 1 86 ? -24.233 2.088 14.462 1.00 97.12 86 LEU A O 1
ATOM 676 N N . GLN A 1 87 ? -23.490 4.172 14.061 1.00 95.62 87 GLN A N 1
ATOM 677 C CA . GLN A 1 87 ? -24.338 4.898 15.005 1.00 95.62 87 GLN A CA 1
ATOM 678 C C . GLN A 1 87 ? -25.118 5.999 14.271 1.00 95.62 87 GLN A C 1
ATOM 680 O O . GLN A 1 87 ? -24.797 6.359 13.138 1.00 95.62 87 GLN A O 1
ATOM 685 N N . ALA A 1 88 ? -26.162 6.534 14.906 1.00 94.00 88 ALA A N 1
ATOM 686 C CA . ALA A 1 88 ? -27.029 7.545 14.293 1.00 94.00 88 ALA A CA 1
ATOM 687 C C . ALA A 1 88 ? -26.294 8.859 13.957 1.00 94.00 88 ALA A C 1
ATOM 689 O O . ALA A 1 88 ? -26.670 9.553 13.017 1.00 94.00 88 ALA A O 1
ATOM 690 N N . ASP A 1 89 ? -25.246 9.179 14.711 1.00 94.12 89 ASP A N 1
ATOM 691 C CA . ASP A 1 89 ? -24.389 10.361 14.606 1.00 94.12 89 ASP A CA 1
ATOM 692 C C . ASP A 1 89 ? -23.036 10.060 13.936 1.00 94.12 89 ASP A C 1
ATOM 694 O O . ASP A 1 89 ? -22.095 10.845 14.025 1.00 94.12 89 ASP A O 1
ATOM 698 N N . THR A 1 90 ? -22.908 8.921 13.247 1.00 92.56 90 THR A N 1
ATOM 699 C CA . THR A 1 90 ? -21.662 8.568 12.559 1.00 92.56 90 THR A CA 1
ATOM 700 C C . THR A 1 90 ? -21.374 9.512 11.393 1.00 92.56 90 THR A C 1
ATOM 702 O O . THR A 1 9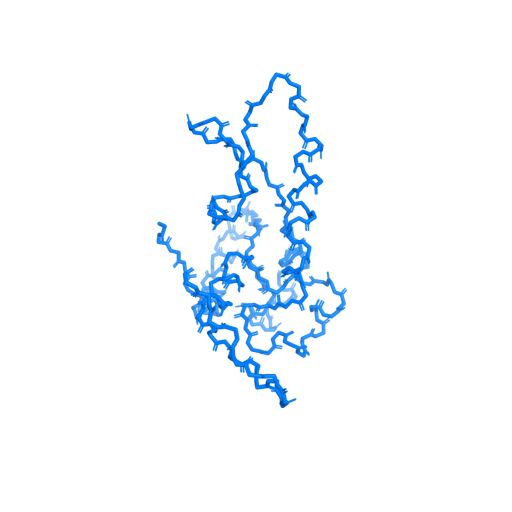0 ? -22.128 9.578 10.420 1.00 92.56 90 THR A O 1
ATOM 705 N N . HIS A 1 91 ? -20.217 10.177 11.441 1.00 95.31 91 HIS A N 1
ATOM 706 C CA . HIS A 1 91 ? -19.721 11.032 10.366 1.00 95.31 91 HIS A CA 1
ATOM 707 C C . HIS A 1 91 ? -18.516 10.406 9.656 1.00 95.31 91 HIS A C 1
ATOM 709 O O . HIS A 1 91 ? -17.517 10.057 10.283 1.00 95.31 91 HIS A O 1
ATOM 715 N N . ALA A 1 92 ? -18.574 10.328 8.322 1.00 94.81 92 ALA A N 1
ATOM 716 C CA . ALA A 1 92 ? -17.517 9.723 7.506 1.00 94.81 92 ALA A CA 1
ATOM 717 C C . ALA A 1 92 ? -16.135 10.353 7.749 1.00 94.81 92 ALA A C 1
ATOM 719 O O . ALA A 1 92 ? -15.143 9.637 7.830 1.00 94.81 92 ALA A O 1
ATOM 720 N N . GLN A 1 93 ? -16.064 11.675 7.931 1.00 95.88 93 GLN A N 1
ATOM 721 C CA . GLN A 1 93 ? -14.804 12.361 8.221 1.00 95.88 93 GLN A CA 1
ATOM 722 C C . GLN A 1 93 ? -14.176 11.891 9.544 1.00 95.88 93 GLN A C 1
ATOM 724 O O . GLN A 1 93 ? -12.987 11.591 9.578 1.00 95.88 93 GLN A O 1
ATOM 729 N N . GLN A 1 94 ? -14.973 11.750 10.604 1.00 96.31 94 GLN A N 1
ATOM 730 C CA . GLN A 1 94 ? -14.484 11.269 11.900 1.00 96.31 94 GLN A CA 1
ATOM 731 C C . GLN A 1 94 ? -13.997 9.818 11.808 1.00 96.31 94 GLN A C 1
ATOM 733 O O . GLN A 1 94 ? -12.976 9.462 12.396 1.00 96.31 94 GLN A O 1
ATOM 738 N N . LEU A 1 95 ? -14.693 8.977 11.032 1.00 97.06 95 LEU A N 1
ATOM 739 C CA . LEU A 1 95 ? -14.237 7.614 10.753 1.00 97.06 95 LEU A CA 1
ATOM 740 C C . LEU A 1 95 ? -12.892 7.614 10.016 1.00 97.06 95 LEU A C 1
ATOM 742 O O . LEU A 1 95 ? -11.987 6.878 10.408 1.00 97.06 95 LEU A O 1
ATOM 746 N N . MET A 1 96 ? -12.749 8.444 8.974 1.00 96.62 96 MET A N 1
ATOM 747 C CA . MET A 1 96 ? -11.494 8.599 8.233 1.00 96.62 96 MET A CA 1
ATOM 748 C C . MET A 1 96 ? -10.351 8.988 9.168 1.00 96.62 96 MET A C 1
ATOM 750 O O . MET A 1 96 ? -9.340 8.294 9.188 1.00 96.62 96 MET A O 1
ATOM 754 N N . GLU A 1 97 ? -10.529 10.039 9.971 1.00 97.19 97 GLU A N 1
ATOM 755 C CA . GLU A 1 97 ? -9.538 10.524 10.941 1.00 97.19 97 GLU A CA 1
ATOM 756 C C . GLU A 1 97 ? -9.157 9.425 11.944 1.00 97.19 97 GLU A C 1
ATOM 758 O O . GLU A 1 97 ? -7.976 9.133 12.130 1.00 97.19 97 GLU A O 1
ATOM 763 N N . THR A 1 98 ? -10.146 8.714 12.491 1.00 97.19 98 THR A N 1
ATOM 764 C CA . THR A 1 98 ? -9.916 7.609 13.436 1.00 97.19 98 THR A CA 1
ATOM 765 C C . THR A 1 98 ? -9.091 6.478 12.811 1.00 97.19 98 THR A C 1
ATOM 767 O O . THR A 1 98 ? -8.162 5.947 13.429 1.00 97.19 98 THR A O 1
ATOM 770 N N . PHE A 1 99 ? -9.403 6.076 11.574 1.00 97.44 99 PHE A N 1
ATOM 771 C CA . PHE A 1 99 ? -8.616 5.054 10.881 1.00 97.44 99 PHE A CA 1
ATOM 772 C C . PHE A 1 99 ? -7.226 5.566 10.497 1.00 97.44 99 PHE A C 1
ATOM 774 O O . PHE A 1 99 ? -6.255 4.823 10.627 1.00 97.44 99 PHE A O 1
ATOM 781 N N . GLU A 1 100 ? -7.106 6.815 10.057 1.00 95.25 100 GLU A N 1
ATOM 782 C CA . GLU A 1 100 ? -5.833 7.459 9.732 1.00 95.25 100 GLU A CA 1
ATOM 783 C C . GLU A 1 100 ? -4.878 7.468 10.933 1.00 95.25 100 GLU A C 1
ATOM 785 O O . GLU A 1 100 ? -3.739 6.998 10.828 1.00 95.25 100 GLU A O 1
ATOM 790 N N . GLU A 1 101 ? -5.366 7.892 12.098 1.00 95.94 101 GLU A N 1
ATOM 791 C CA . GLU A 1 101 ? -4.631 7.856 13.364 1.00 95.94 101 GLU A CA 1
ATOM 792 C C . GLU A 1 101 ? -4.213 6.431 13.734 1.00 95.94 101 GLU A C 1
ATOM 794 O O . GLU A 1 101 ? -3.054 6.181 14.083 1.00 95.94 101 GLU A O 1
ATOM 799 N N . LYS A 1 102 ? -5.128 5.462 13.592 1.00 95.00 102 LYS A N 1
ATOM 800 C CA . LYS A 1 102 ? -4.840 4.053 13.883 1.00 95.00 102 LYS A CA 1
ATOM 801 C C . LYS A 1 102 ? -3.767 3.472 12.961 1.00 95.00 102 LYS A C 1
ATOM 803 O O . LYS A 1 102 ? -3.001 2.605 13.390 1.00 95.00 102 LYS A O 1
ATOM 808 N N . LEU A 1 103 ? -3.715 3.908 11.702 1.00 92.56 103 LEU A N 1
ATOM 809 C CA . LEU A 1 103 ? -2.795 3.384 10.691 1.00 92.56 103 LEU A CA 1
ATOM 810 C C . LEU A 1 103 ? -1.441 4.095 10.656 1.00 92.56 103 LEU A C 1
ATOM 812 O O . LEU A 1 103 ? -0.460 3.495 10.203 1.00 92.56 103 LEU A O 1
ATOM 816 N N . ALA A 1 104 ? -1.361 5.331 11.151 1.00 91.94 104 ALA A N 1
ATOM 817 C CA . ALA A 1 104 ? -0.160 6.160 11.109 1.00 91.94 104 ALA A CA 1
ATOM 818 C C . ALA A 1 104 ? 1.124 5.462 11.611 1.00 91.94 104 ALA A C 1
ATOM 820 O O . ALA A 1 104 ? 2.150 5.569 10.926 1.00 91.94 104 ALA A O 1
ATOM 821 N N . PRO A 1 105 ? 1.122 4.677 12.713 1.00 90.56 105 PRO A N 1
ATOM 822 C CA . PRO A 1 105 ? 2.327 3.983 13.177 1.00 90.56 105 PRO A CA 1
ATOM 823 C C . PRO A 1 105 ? 2.903 2.995 12.153 1.00 90.56 105 PRO A C 1
ATOM 825 O O . PRO A 1 105 ? 4.117 2.800 12.083 1.00 90.56 105 PRO A O 1
ATOM 828 N N . TYR A 1 106 ? 2.051 2.394 11.319 1.00 90.00 106 TYR A N 1
ATOM 829 C CA . TYR A 1 106 ? 2.450 1.371 10.351 1.00 90.00 106 TYR A CA 1
ATOM 830 C C . TYR A 1 106 ? 2.970 1.951 9.033 1.00 90.00 106 TYR A C 1
ATOM 832 O O . TYR A 1 106 ? 3.395 1.203 8.153 1.00 90.00 106 TYR A O 1
ATOM 840 N N . ARG A 1 107 ? 2.970 3.278 8.865 1.00 87.38 107 ARG A N 1
ATOM 841 C CA . ARG A 1 107 ? 3.545 3.938 7.681 1.00 87.38 107 ARG A CA 1
ATOM 842 C C . ARG A 1 107 ? 5.072 4.010 7.708 1.00 87.38 107 ARG A C 1
ATOM 844 O O . ARG A 1 107 ? 5.678 4.205 6.666 1.00 87.38 107 ARG A O 1
ATOM 851 N N . ARG A 1 108 ? 5.692 3.806 8.875 1.00 86.81 108 ARG A N 1
ATOM 852 C CA . ARG A 1 108 ? 7.136 4.009 9.101 1.00 86.81 108 ARG A CA 1
ATOM 853 C C . ARG A 1 108 ? 8.030 2.841 8.680 1.00 86.81 108 ARG A C 1
ATOM 855 O O . ARG A 1 108 ? 9.246 2.954 8.745 1.00 86.81 108 ARG A O 1
ATOM 862 N N . PHE A 1 109 ? 7.451 1.709 8.299 1.00 91.50 109 PHE A N 1
ATOM 863 C CA . PHE A 1 109 ? 8.195 0.526 7.877 1.00 91.50 109 PHE A CA 1
ATOM 864 C C . PHE A 1 109 ? 7.461 -0.185 6.742 1.00 91.50 109 PHE A C 1
ATOM 866 O O . PHE A 1 109 ? 6.259 0.005 6.546 1.00 91.50 109 PHE A O 1
ATOM 873 N N . GLY A 1 110 ? 8.191 -0.999 5.983 1.00 93.50 110 GLY A N 1
ATOM 874 C CA . GLY A 1 110 ? 7.648 -1.717 4.836 1.00 93.50 110 GLY A CA 1
ATOM 875 C C . GLY A 1 110 ? 7.493 -3.220 5.044 1.00 93.50 110 GLY A C 1
ATOM 876 O O . GLY A 1 110 ? 7.799 -3.778 6.098 1.00 93.50 110 GLY A O 1
ATOM 877 N N . ILE A 1 111 ? 6.992 -3.877 4.001 1.00 93.75 111 ILE A N 1
ATOM 878 C CA . ILE A 1 111 ? 6.736 -5.323 3.968 1.00 93.75 111 ILE A CA 1
ATOM 879 C C . ILE A 1 111 ? 8.013 -6.162 3.770 1.00 93.75 111 ILE A C 1
ATOM 881 O O . ILE A 1 111 ? 7.997 -7.365 4.038 1.00 93.75 111 ILE A O 1
ATOM 885 N N . TYR A 1 112 ? 9.121 -5.542 3.351 1.00 93.44 112 TYR A N 1
ATOM 886 C CA . TYR A 1 112 ? 10.419 -6.188 3.134 1.00 93.44 112 TYR A CA 1
ATOM 887 C C . TYR A 1 112 ? 11.488 -5.692 4.114 1.00 93.44 112 TYR A C 1
ATOM 889 O O . TYR A 1 112 ? 11.383 -4.593 4.653 1.00 93.44 112 TYR A O 1
ATOM 897 N N . ASP A 1 113 ? 12.552 -6.479 4.298 1.00 92.25 113 ASP A N 1
ATOM 898 C CA . ASP A 1 113 ? 13.697 -6.111 5.151 1.00 92.25 113 ASP A CA 1
ATOM 899 C C . ASP A 1 113 ? 14.395 -4.844 4.640 1.00 92.25 113 ASP A C 1
ATOM 901 O O . ASP A 1 113 ? 14.606 -3.903 5.398 1.00 92.25 113 ASP A O 1
ATOM 905 N N . HIS A 1 114 ? 14.650 -4.778 3.329 1.00 93.75 114 HIS A N 1
ATOM 906 C CA . HIS A 1 114 ? 15.308 -3.640 2.677 1.00 93.75 114 HIS A CA 1
ATOM 907 C C . HIS A 1 114 ? 14.500 -2.335 2.744 1.00 93.75 114 HIS A C 1
ATOM 909 O O . HIS A 1 114 ? 15.011 -1.280 2.384 1.00 93.75 114 HIS A O 1
ATOM 915 N N . CYS A 1 115 ? 13.232 -2.378 3.173 1.00 94.50 115 CYS A N 1
ATOM 916 C CA . CYS A 1 115 ? 12.448 -1.161 3.347 1.00 94.50 115 CYS A CA 1
ATOM 917 C C . CYS A 1 115 ? 13.019 -0.259 4.447 1.00 94.50 115 CYS A C 1
ATOM 919 O O . CYS A 1 115 ? 12.786 0.941 4.380 1.00 94.50 115 CYS A O 1
ATOM 921 N N . ALA A 1 116 ? 13.762 -0.804 5.418 1.00 92.94 116 ALA A N 1
ATOM 922 C CA . ALA A 1 116 ? 14.393 -0.018 6.481 1.00 92.94 116 ALA A CA 1
ATOM 923 C C . ALA A 1 116 ? 15.312 1.091 5.930 1.00 92.94 116 ALA A C 1
ATOM 925 O O . ALA A 1 116 ? 15.294 2.214 6.431 1.00 92.94 116 ALA A O 1
ATOM 926 N N . ASP A 1 117 ? 16.018 0.793 4.838 1.00 95.31 117 ASP A N 1
ATOM 927 C CA . ASP A 1 117 ? 17.000 1.687 4.215 1.00 95.31 117 ASP A CA 1
ATOM 928 C C . ASP A 1 117 ? 16.519 2.236 2.859 1.00 95.31 117 ASP A C 1
ATOM 930 O O . ASP A 1 117 ? 17.302 2.764 2.073 1.00 95.31 117 ASP A O 1
ATOM 934 N N . CYS A 1 118 ? 15.229 2.090 2.539 1.00 95.00 118 CYS A N 1
ATOM 935 C CA . CYS A 1 118 ? 14.692 2.470 1.235 1.00 95.00 118 CYS A CA 1
ATOM 936 C C . CYS A 1 118 ? 14.447 3.990 1.139 1.00 95.00 118 CYS A C 1
ATOM 938 O O . CYS A 1 118 ? 13.588 4.502 1.868 1.00 95.00 118 CYS A O 1
ATOM 940 N N . PRO A 1 119 ? 15.076 4.710 0.185 1.00 94.12 119 PRO A N 1
ATOM 941 C CA . PRO A 1 119 ? 14.892 6.157 0.039 1.00 94.12 119 PRO A CA 1
ATOM 942 C C . PRO A 1 119 ? 13.444 6.557 -0.254 1.00 94.12 119 PRO A C 1
ATOM 944 O O . PRO A 1 119 ? 12.951 7.535 0.299 1.00 94.12 119 PRO A O 1
ATOM 947 N N . LEU A 1 120 ? 12.730 5.766 -1.066 1.00 92.94 120 LEU A N 1
ATOM 948 C CA . LEU A 1 120 ? 11.330 6.042 -1.405 1.00 92.94 120 LEU A CA 1
ATOM 949 C C . LEU A 1 120 ? 10.419 5.991 -0.175 1.00 92.94 120 LEU A C 1
ATOM 951 O O . LEU A 1 120 ? 9.466 6.761 -0.096 1.00 92.94 120 LEU A O 1
ATOM 955 N N . LEU A 1 121 ? 10.710 5.109 0.789 1.00 92.94 121 LEU A N 1
ATOM 956 C CA . LEU A 1 121 ? 9.968 5.060 2.048 1.00 92.94 121 LEU A CA 1
ATOM 957 C C . LEU A 1 121 ? 10.323 6.250 2.944 1.00 92.94 121 LEU A C 1
ATOM 959 O O . LEU A 1 121 ? 9.432 6.918 3.457 1.00 92.94 121 LEU A O 1
ATOM 963 N N . GLN A 1 122 ? 11.617 6.538 3.104 1.00 92.69 122 GLN A N 1
ATOM 964 C CA . GLN A 1 122 ? 12.100 7.634 3.953 1.00 92.69 122 GLN A CA 1
ATOM 965 C C . GLN A 1 122 ? 11.598 9.007 3.481 1.00 92.69 122 GLN A C 1
ATOM 967 O O . GLN A 1 122 ? 11.300 9.875 4.296 1.00 92.69 122 GLN A O 1
ATOM 972 N N . GLN A 1 123 ? 11.452 9.182 2.168 1.00 91.62 123 GLN A N 1
ATOM 973 C CA . GLN A 1 123 ? 10.946 10.403 1.538 1.00 91.62 123 GLN A CA 1
ATOM 974 C C . GLN A 1 123 ? 9.418 10.405 1.356 1.00 91.62 123 GLN A C 1
ATOM 976 O O . GLN A 1 123 ? 8.876 11.346 0.789 1.00 91.62 123 GLN A O 1
ATOM 981 N N . SER A 1 124 ? 8.710 9.376 1.839 1.00 89.00 124 SER A N 1
ATOM 982 C CA . SER A 1 124 ? 7.249 9.227 1.716 1.00 89.00 124 SER A CA 1
ATOM 983 C C . SER A 1 124 ? 6.703 9.135 0.279 1.00 89.00 124 SER A C 1
ATOM 985 O O . SER A 1 124 ? 5.504 9.295 0.069 1.00 89.00 124 SER A O 1
ATOM 987 N N . TYR A 1 125 ? 7.544 8.804 -0.707 1.00 89.69 125 TYR A N 1
ATOM 988 C CA . TYR A 1 125 ? 7.113 8.478 -2.078 1.00 89.69 125 TYR A CA 1
ATOM 989 C C . TYR A 1 125 ? 6.517 7.071 -2.198 1.00 89.69 125 TYR A C 1
ATOM 991 O O . TYR A 1 125 ? 5.802 6.762 -3.144 1.00 89.69 125 TYR A O 1
ATOM 999 N N . CYS A 1 126 ? 6.799 6.204 -1.230 1.00 91.75 126 CYS A N 1
ATOM 1000 C CA . CYS A 1 126 ? 6.206 4.885 -1.097 1.00 91.75 126 CYS A CA 1
ATOM 1001 C C . CYS A 1 126 ? 5.864 4.654 0.372 1.00 91.75 126 CYS A C 1
ATOM 1003 O O . CYS A 1 126 ? 6.634 4.990 1.261 1.00 91.75 126 CYS A O 1
ATOM 1005 N N . ASN A 1 127 ? 4.737 4.015 0.647 1.00 91.06 127 ASN A N 1
ATOM 1006 C CA . ASN A 1 127 ? 4.330 3.631 1.989 1.00 91.06 127 ASN A CA 1
ATOM 1007 C C . ASN A 1 127 ? 4.932 2.290 2.430 1.00 91.06 127 ASN A C 1
ATOM 1009 O O . ASN A 1 127 ? 4.630 1.830 3.523 1.00 91.06 127 ASN A O 1
ATOM 1013 N N . GLY A 1 128 ? 5.727 1.614 1.597 1.00 92.56 128 GLY A N 1
ATOM 1014 C CA . GLY A 1 128 ? 6.331 0.320 1.916 1.00 92.56 128 GLY A CA 1
ATOM 1015 C C . GLY A 1 128 ? 5.388 -0.882 1.777 1.00 92.56 128 GLY A C 1
ATOM 1016 O O . GLY A 1 128 ? 5.695 -1.944 2.317 1.00 92.56 128 GLY A O 1
ATOM 1017 N N . GLY A 1 129 ? 4.259 -0.742 1.076 1.00 92.88 129 GLY A N 1
ATOM 1018 C CA . GLY A 1 129 ? 3.311 -1.815 0.761 1.00 92.88 129 GLY A CA 1
ATOM 1019 C C . GLY A 1 129 ? 2.080 -1.873 1.667 1.00 92.88 129 GLY A C 1
ATOM 1020 O O . GLY A 1 129 ? 1.884 -1.041 2.553 1.00 92.88 129 GLY A O 1
ATOM 1021 N N . CYS A 1 130 ? 1.220 -2.871 1.439 1.00 93.00 130 CYS A N 1
ATOM 1022 C CA . CYS A 1 130 ? -0.051 -3.009 2.159 1.00 93.00 130 CYS A CA 1
ATOM 1023 C C . CYS A 1 130 ? 0.152 -3.163 3.677 1.00 93.00 130 CYS A C 1
ATOM 1025 O O . CYS A 1 130 ? 0.880 -4.048 4.140 1.00 93.00 130 CYS A O 1
ATOM 1027 N N . THR A 1 131 ? -0.563 -2.355 4.464 1.00 92.50 131 THR A N 1
ATOM 1028 C CA . THR A 1 131 ? -0.504 -2.380 5.934 1.00 92.50 131 THR A CA 1
ATOM 1029 C C . THR A 1 131 ? -0.882 -3.737 6.529 1.00 92.50 131 THR A C 1
ATOM 1031 O O . THR A 1 131 ? -0.300 -4.141 7.533 1.00 92.50 131 THR A O 1
ATOM 1034 N N . ALA A 1 132 ? -1.771 -4.504 5.893 1.00 92.19 132 ALA A N 1
ATOM 1035 C CA . ALA A 1 132 ? -2.112 -5.846 6.368 1.00 92.19 132 ALA A CA 1
ATOM 1036 C C . ALA A 1 132 ? -0.893 -6.790 6.355 1.00 92.19 132 ALA A C 1
ATOM 1038 O O . ALA A 1 132 ? -0.676 -7.543 7.305 1.00 92.19 132 ALA A O 1
ATOM 1039 N N . PHE A 1 133 ? -0.036 -6.703 5.330 1.00 92.38 133 PHE A N 1
ATOM 1040 C CA . PHE A 1 133 ? 1.216 -7.466 5.293 1.00 92.38 133 PHE A CA 1
ATOM 1041 C C . PHE A 1 133 ? 2.214 -6.996 6.347 1.00 92.38 133 PHE A C 1
ATOM 1043 O O . PHE A 1 133 ? 2.854 -7.826 6.993 1.00 92.38 133 PHE A O 1
ATOM 1050 N N . LYS A 1 134 ? 2.314 -5.681 6.564 1.00 91.88 134 LYS A N 1
ATOM 1051 C CA . LYS A 1 134 ? 3.155 -5.106 7.621 1.00 91.88 134 LYS A CA 1
ATOM 1052 C C . LYS A 1 134 ? 2.758 -5.624 9.003 1.00 91.88 134 LYS A C 1
ATOM 1054 O O . LYS A 1 134 ? 3.617 -6.035 9.777 1.00 91.88 134 LYS A O 1
ATOM 1059 N N . LEU A 1 135 ? 1.458 -5.663 9.292 1.00 90.00 135 LEU A N 1
ATOM 1060 C CA . LEU A 1 135 ? 0.926 -6.200 10.543 1.00 90.00 135 LEU A CA 1
ATOM 1061 C C . LEU A 1 135 ? 1.226 -7.689 10.694 1.00 90.00 135 LEU A C 1
ATOM 1063 O O . LEU A 1 135 ? 1.710 -8.105 11.742 1.00 90.00 135 LEU A O 1
ATOM 1067 N N . ASN A 1 136 ? 1.007 -8.492 9.651 1.00 86.06 136 ASN A N 1
ATOM 1068 C CA . ASN A 1 136 ? 1.315 -9.923 9.696 1.00 86.06 136 ASN A CA 1
ATOM 1069 C C . ASN A 1 136 ? 2.801 -10.179 9.985 1.00 86.06 136 ASN A C 1
ATOM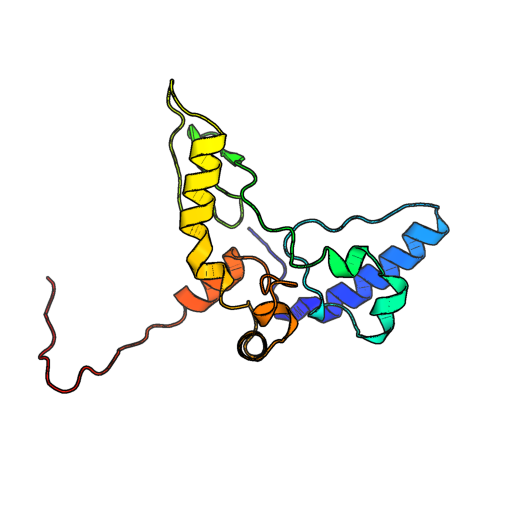 1071 O O . ASN A 1 136 ? 3.129 -11.048 10.787 1.00 86.06 136 ASN A O 1
ATOM 1075 N N . ARG A 1 137 ? 3.702 -9.369 9.419 1.00 84.19 137 ARG A N 1
ATOM 1076 C CA . ARG A 1 137 ? 5.139 -9.429 9.712 1.00 84.19 137 ARG A CA 1
ATOM 1077 C C . ARG A 1 137 ? 5.455 -9.155 11.190 1.00 84.19 137 ARG A C 1
ATOM 1079 O O . ARG A 1 137 ? 6.340 -9.804 11.741 1.00 84.19 137 ARG A O 1
ATOM 1086 N N . LEU A 1 138 ? 4.735 -8.234 11.836 1.00 80.56 138 LEU A N 1
ATOM 1087 C CA . LEU A 1 138 ? 4.891 -7.951 13.269 1.00 80.56 138 LEU A CA 1
ATOM 1088 C C . LEU A 1 138 ? 4.297 -9.047 14.162 1.00 80.56 138 LEU A C 1
ATOM 1090 O O . LEU A 1 138 ? 4.887 -9.378 15.184 1.00 80.56 138 LEU A O 1
ATOM 1094 N N . ARG A 1 139 ? 3.169 -9.654 13.770 1.00 72.44 139 ARG A N 1
ATOM 1095 C CA . ARG A 1 139 ? 2.510 -10.725 14.547 1.00 72.44 139 ARG A CA 1
ATOM 1096 C C . ARG A 1 139 ? 3.373 -11.978 14.718 1.00 72.44 139 ARG A C 1
ATOM 1098 O O . ARG A 1 139 ? 3.130 -12.751 15.635 1.00 72.44 139 ARG A O 1
ATOM 1105 N N . HIS A 1 140 ? 4.377 -12.169 13.864 1.00 55.88 140 HIS A N 1
ATOM 1106 C CA . HIS A 1 140 ? 5.327 -13.280 13.947 1.00 55.88 140 HIS A CA 1
ATOM 1107 C C . HIS A 1 140 ? 6.625 -12.941 14.697 1.00 55.88 140 HIS A C 1
ATOM 1109 O O . HIS A 1 140 ? 7.547 -13.755 14.709 1.00 55.88 140 HIS A O 1
ATOM 1115 N N . ARG A 1 141 ? 6.724 -11.766 15.334 1.00 49.06 141 ARG A N 1
ATOM 1116 C CA . ARG A 1 141 ? 7.869 -11.397 16.173 1.00 49.06 141 ARG A CA 1
ATOM 1117 C C . ARG A 1 141 ? 7.458 -11.331 17.640 1.00 49.06 141 ARG A C 1
ATOM 1119 O O . ARG A 1 141 ? 7.090 -10.274 18.139 1.00 49.06 141 ARG A O 1
ATOM 1126 N N . SER A 1 142 ? 7.584 -12.455 18.343 1.00 47.66 142 SER A N 1
ATOM 1127 C CA . SER A 1 142 ? 7.765 -12.423 19.795 1.00 47.66 142 SER A CA 1
ATOM 1128 C C . SER A 1 142 ? 9.130 -11.799 20.059 1.00 47.66 142 SER A C 1
ATOM 1130 O O . SER A 1 142 ? 10.153 -12.370 19.687 1.00 47.66 142 SER A O 1
ATOM 1132 N N . PHE A 1 143 ? 9.159 -10.614 20.652 1.00 46.91 143 PHE A N 1
ATOM 1133 C CA . PHE A 1 143 ? 10.391 -10.025 21.151 1.00 46.91 143 PHE A CA 1
ATOM 1134 C C . PHE A 1 143 ? 10.274 -9.916 22.664 1.00 46.91 143 PHE A C 1
ATOM 1136 O O . PHE A 1 143 ? 9.377 -9.251 23.177 1.00 46.91 143 PHE A O 1
ATOM 1143 N N . ALA A 1 144 ? 11.175 -10.596 23.365 1.00 51.00 144 ALA A N 1
ATOM 1144 C CA . ALA A 1 144 ? 11.460 -10.304 24.754 1.00 51.00 144 ALA A CA 1
ATOM 1145 C C . ALA A 1 144 ? 12.523 -9.205 24.759 1.00 51.00 144 ALA A C 1
ATOM 1147 O O . ALA A 1 144 ? 13.629 -9.426 24.268 1.00 51.00 144 ALA A O 1
ATOM 1148 N N . VAL A 1 145 ? 12.183 -8.029 25.285 1.00 52.50 145 VAL A N 1
ATOM 1149 C CA . VAL A 1 145 ? 13.197 -7.049 25.681 1.00 52.50 145 VAL A CA 1
ATOM 1150 C C . VAL A 1 145 ? 13.804 -7.598 26.973 1.00 52.50 145 VAL A C 1
ATOM 1152 O O . VAL A 1 145 ? 13.069 -7.701 27.958 1.00 52.50 145 VAL A O 1
ATOM 1155 N N . PRO A 1 146 ? 15.093 -7.966 27.026 1.00 49.31 146 PRO A N 1
ATOM 1156 C CA . PRO A 1 146 ? 15.738 -8.127 28.315 1.00 49.31 146 PRO A CA 1
ATOM 1157 C C . PRO A 1 146 ? 15.809 -6.733 28.942 1.00 49.31 146 PRO A C 1
ATOM 1159 O O . PRO A 1 146 ? 16.526 -5.860 28.457 1.00 49.31 146 PRO A O 1
ATOM 1162 N N . ILE A 1 147 ? 14.999 -6.496 29.971 1.00 61.31 147 ILE A N 1
ATOM 1163 C CA . ILE A 1 147 ? 15.177 -5.342 30.847 1.00 61.31 147 ILE A CA 1
ATOM 1164 C C . ILE A 1 147 ? 16.176 -5.799 31.903 1.00 61.31 147 ILE A C 1
ATOM 1166 O O . ILE A 1 147 ? 15.812 -6.549 32.811 1.00 61.31 147 ILE A O 1
ATOM 1170 N N . ASP A 1 148 ? 17.436 -5.387 31.771 1.00 54.75 148 ASP A N 1
ATOM 1171 C CA . ASP A 1 148 ? 18.424 -5.614 32.823 1.00 54.75 148 ASP A CA 1
ATOM 1172 C C . ASP A 1 148 ? 17.910 -4.979 34.125 1.00 54.75 148 ASP A C 1
ATOM 1174 O O . ASP A 1 148 ? 17.745 -3.764 34.226 1.00 54.75 148 ASP A O 1
ATOM 1178 N N . GLY A 1 149 ? 17.614 -5.823 35.119 1.00 58.91 149 GLY A N 1
ATOM 1179 C CA . GLY A 1 149 ? 17.268 -5.394 36.476 1.00 58.91 149 GLY A CA 1
ATOM 1180 C C . GLY A 1 149 ? 15.782 -5.343 36.855 1.00 58.91 149 GLY A C 1
ATOM 1181 O O . GLY A 1 149 ? 15.496 -4.933 37.978 1.00 58.91 149 GLY A O 1
ATOM 1182 N N . MET A 1 150 ? 14.832 -5.783 36.019 1.00 50.75 150 MET A N 1
ATOM 1183 C CA . MET A 1 150 ? 13.432 -5.953 36.455 1.00 50.75 150 MET A CA 1
ATOM 1184 C C . MET A 1 150 ? 13.039 -7.431 36.506 1.00 50.75 150 MET A C 1
ATOM 1186 O O . MET A 1 150 ? 13.016 -8.120 35.488 1.00 50.75 150 MET A O 1
ATOM 1190 N N . ALA A 1 151 ? 12.715 -7.915 37.709 1.00 46.84 151 ALA A N 1
ATOM 1191 C CA . ALA A 1 151 ? 12.109 -9.229 37.893 1.00 46.84 151 ALA A CA 1
ATOM 1192 C C . ALA A 1 151 ? 10.804 -9.328 37.073 1.00 46.84 151 ALA A C 1
ATOM 1194 O O . ALA A 1 151 ? 10.060 -8.344 37.001 1.00 46.84 151 ALA A O 1
ATOM 1195 N N . PRO A 1 152 ? 10.513 -10.484 36.452 1.00 42.88 152 PRO A N 1
ATOM 1196 C CA . PRO A 1 152 ? 9.319 -10.651 35.636 1.00 42.88 152 PRO A CA 1
ATOM 1197 C C . PRO A 1 152 ? 8.060 -10.439 36.483 1.00 42.88 152 PRO A C 1
ATOM 1199 O O . PRO A 1 152 ? 7.851 -11.117 37.489 1.00 42.88 152 PRO A O 1
ATOM 1202 N N . LEU A 1 153 ? 7.208 -9.506 36.054 1.00 44.56 153 LEU A N 1
ATOM 1203 C CA . LEU A 1 153 ? 5.826 -9.426 36.512 1.00 44.56 153 LEU A CA 1
ATOM 1204 C C . LEU A 1 153 ? 5.092 -10.656 35.974 1.00 44.56 153 LEU A C 1
ATOM 1206 O O . LEU A 1 153 ? 4.797 -10.746 34.783 1.00 44.56 153 LEU A O 1
ATOM 1210 N N . LEU A 1 154 ? 4.841 -11.616 36.863 1.00 37.84 154 LEU A N 1
ATOM 1211 C CA . LEU A 1 154 ? 3.852 -12.659 36.637 1.00 37.84 154 LEU A CA 1
ATOM 1212 C C . LEU A 1 154 ? 2.486 -11.974 36.577 1.00 37.84 154 LEU A C 1
ATOM 1214 O O . LEU A 1 154 ? 2.045 -11.375 37.556 1.00 37.84 154 LEU A O 1
ATOM 1218 N N . VAL A 1 155 ? 1.858 -12.023 35.408 1.00 39.53 155 VAL A N 1
ATOM 1219 C CA . VAL A 1 155 ? 0.450 -11.670 35.244 1.00 39.53 155 VAL A CA 1
ATOM 1220 C C . VAL A 1 155 ? -0.308 -12.995 35.246 1.00 39.53 155 VAL A C 1
ATOM 1222 O O . VAL A 1 155 ? -0.042 -13.835 34.384 1.00 39.53 155 VAL A O 1
ATOM 1225 N N . GLU A 1 156 ? -1.152 -13.195 36.261 1.00 38.47 156 GLU A N 1
ATOM 1226 C CA . GLU A 1 156 ? -2.155 -14.272 36.313 1.00 38.47 156 GLU A CA 1
ATOM 1227 C C . GLU A 1 156 ? -3.238 -14.081 35.243 1.00 38.47 156 GLU A C 1
ATOM 1229 O O . GLU A 1 156 ? -3.615 -12.914 34.976 1.00 38.47 156 GLU A O 1
#

Radius of gyration: 19.25 Å; chains: 1; bounding box: 46×28×66 Å

Secondary structure (DSSP, 8-state):
-----GGGHHHHHHHHHHHHHHHHTTT------TT--GGGS-GGGHHHHHHHHHHTTT------EEPTTSEEES-GGGTTT--EE--TT--HHHHHHHHHHHHGGGGGS-SSGGGGG-HHHHTTS---S-HHHHHHHHHT-------TT-------

pLDDT: mean 87.44, std 14.6, range [37.84, 98.12]

Sequence (156 aa):
NVFLHPKFYKEIGLKILDLLHKARALDIELGFDCGFVPCMFPEAAAEELGEMLQRTGSCCHPILDLLPDGNFISCYPLNNLLKLPLQADTHAQQLMETFEEKLAPYRRFGIYDHCADCPLLQQSYCNGGCTAFKLNRLRHRSFAVPIDGMAPLLVE